Protein AF-A0A060C917-F1 (afdb_monomer)

InterPro domains:
  IPR001173 Glycosyltransferase 2-like [PF00535] (6-69)
  IPR029044 Nucleotide-diphospho-sugar transferases [G3DSA:3.90.550.10] (2-72)
  IPR029044 Nucleotide-diphospho-sugar transferases [SSF53448] (5-69)

Sequence (73 aa):
DEPASVVISSIESLSRLDYPNYEVIVINSNSTDVQNYVQIARYIQSLPSNFRFVHLDKVHGFKAGALNYLNHH

pLDDT: mean 75.3, std 14.85, range [41.19, 91.38]

Structure (mmCIF, N/CA/C/O backbone):
data_AF-A0A060C917-F1
#
_entry.id   AF-A0A060C917-F1
#
loop_
_atom_site.group_PDB
_atom_site.id
_atom_site.type_symbol
_atom_site.label_atom_id
_atom_site.label_alt_id
_atom_site.label_comp_id
_atom_site.label_asym_id
_atom_site.label_entity_id
_atom_site.label_seq_id
_atom_site.pdbx_PDB_ins_code
_atom_site.Cartn_x
_atom_site.Cartn_y
_atom_site.Cartn_z
_atom_site.occupancy
_atom_site.B_iso_or_equiv
_atom_site.auth_seq_id
_atom_site.auth_comp_id
_atom_site.auth_asym_id
_atom_site.auth_atom_id
_atom_site.pdbx_PDB_model_num
ATOM 1 N N . ASP A 1 1 ? 11.249 8.580 -7.603 1.00 60.88 1 ASP A N 1
ATOM 2 C CA . ASP A 1 1 ? 10.380 7.810 -6.699 1.00 60.88 1 ASP A CA 1
ATOM 3 C C . ASP A 1 1 ? 10.100 8.624 -5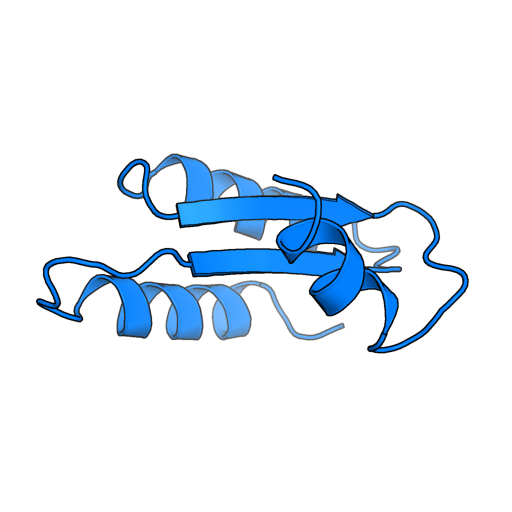.455 1.00 60.88 1 ASP A C 1
ATOM 5 O O . ASP A 1 1 ? 11.023 9.208 -4.896 1.00 60.88 1 ASP A O 1
ATOM 9 N N . GLU A 1 2 ? 8.827 8.754 -5.085 1.00 66.50 2 GLU A N 1
ATOM 10 C CA . GLU A 1 2 ? 8.463 9.345 -3.797 1.00 66.50 2 GLU A CA 1
ATOM 11 C C . GLU A 1 2 ? 8.950 8.422 -2.666 1.00 66.50 2 GLU A C 1
ATOM 13 O O . GLU A 1 2 ? 8.854 7.193 -2.789 1.00 66.50 2 GLU A O 1
ATOM 18 N N . PRO A 1 3 ? 9.491 8.973 -1.567 1.00 82.44 3 PRO A N 1
ATOM 19 C CA . PRO A 1 3 ? 9.954 8.160 -0.452 1.00 82.44 3 PRO A CA 1
ATOM 20 C C . PRO A 1 3 ? 8.777 7.446 0.224 1.00 82.44 3 PRO A C 1
ATOM 22 O O . PRO A 1 3 ? 7.711 8.037 0.423 1.00 82.44 3 PRO A O 1
ATOM 25 N N . ALA A 1 4 ? 8.984 6.193 0.645 1.00 81.88 4 ALA A N 1
ATOM 26 C CA . ALA A 1 4 ? 7.959 5.360 1.277 1.00 81.88 4 ALA A CA 1
ATOM 27 C C . ALA A 1 4 ? 7.269 6.049 2.459 1.00 81.88 4 ALA A C 1
ATOM 29 O O . ALA A 1 4 ? 6.081 5.841 2.674 1.00 81.88 4 ALA A O 1
ATOM 30 N N . SER A 1 5 ? 7.979 6.901 3.203 1.00 84.56 5 SER A N 1
ATOM 31 C CA . SER A 1 5 ? 7.421 7.663 4.325 1.00 84.56 5 SER A CA 1
ATOM 32 C C . SER A 1 5 ? 6.276 8.598 3.921 1.00 84.56 5 SER A C 1
ATOM 34 O O . SER A 1 5 ? 5.297 8.714 4.655 1.00 84.56 5 SER A O 1
ATOM 36 N N . VAL A 1 6 ? 6.364 9.235 2.751 1.00 86.25 6 VAL A N 1
ATOM 37 C CA . VAL A 1 6 ? 5.328 10.1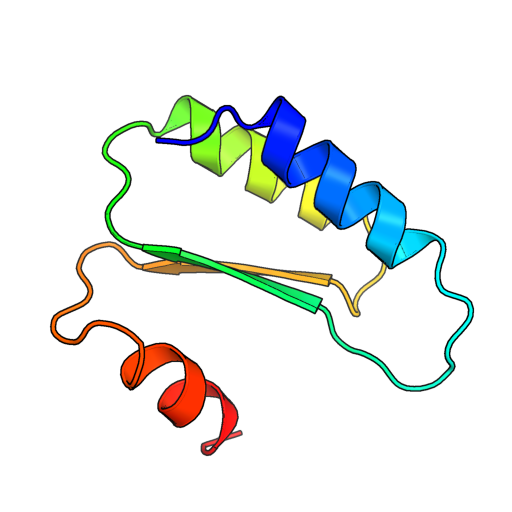50 2.245 1.00 86.25 6 VAL A CA 1
ATOM 38 C C . VAL A 1 6 ? 4.093 9.365 1.804 1.00 86.25 6 VAL A C 1
ATOM 40 O O . VAL A 1 6 ? 2.965 9.727 2.149 1.00 86.25 6 VAL A O 1
ATOM 43 N N . VAL A 1 7 ? 4.305 8.239 1.119 1.00 84.19 7 VAL A N 1
ATOM 44 C CA . VAL A 1 7 ? 3.219 7.343 0.695 1.00 84.19 7 VAL A CA 1
ATOM 45 C C . VAL A 1 7 ? 2.513 6.737 1.912 1.00 84.19 7 VAL A C 1
ATOM 47 O O . VAL A 1 7 ? 1.287 6.756 1.987 1.00 84.19 7 VAL A O 1
ATOM 50 N N . ILE A 1 8 ? 3.272 6.271 2.907 1.00 86.88 8 ILE A N 1
ATOM 51 C CA . ILE A 1 8 ? 2.740 5.706 4.155 1.00 86.88 8 ILE A CA 1
ATOM 52 C C . ILE A 1 8 ? 1.915 6.739 4.928 1.00 86.88 8 ILE A C 1
ATOM 54 O O . ILE A 1 8 ? 0.807 6.418 5.341 1.00 86.88 8 ILE A O 1
ATOM 58 N N . SER A 1 9 ? 2.394 7.979 5.061 1.00 87.19 9 SER A N 1
ATOM 59 C CA . SER A 1 9 ? 1.645 9.061 5.726 1.00 87.19 9 SER A CA 1
ATOM 60 C C . SER A 1 9 ? 0.289 9.338 5.055 1.0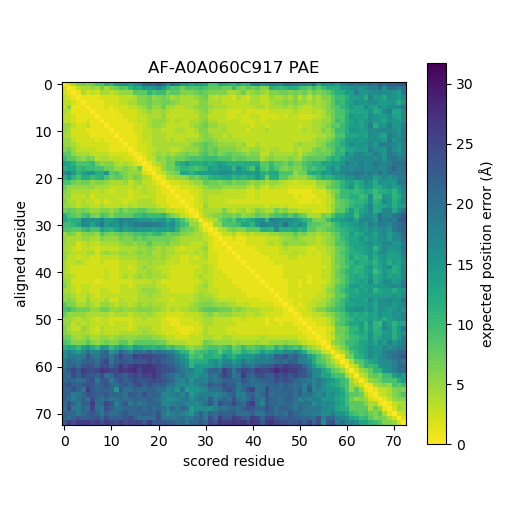0 87.19 9 SER A C 1
ATOM 62 O O . SER A 1 9 ? -0.734 9.553 5.713 1.00 87.19 9 SER A O 1
ATOM 64 N N . SER A 1 10 ? 0.252 9.253 3.723 1.00 86.00 10 SER A N 1
ATOM 65 C CA . SER A 1 10 ? -0.990 9.397 2.959 1.00 86.00 10 SER A CA 1
ATOM 66 C C . SER A 1 10 ? -1.953 8.231 3.217 1.00 86.00 10 SER A C 1
ATOM 68 O O . SER A 1 10 ? -3.143 8.453 3.441 1.00 86.00 10 SER A O 1
ATOM 70 N N . ILE A 1 11 ? -1.445 6.994 3.255 1.00 85.56 11 ILE A N 1
ATOM 71 C CA . ILE A 1 11 ? -2.241 5.796 3.572 1.00 85.56 11 ILE A CA 1
ATOM 72 C C . ILE A 1 11 ? -2.765 5.853 5.015 1.00 85.56 11 ILE A C 1
ATOM 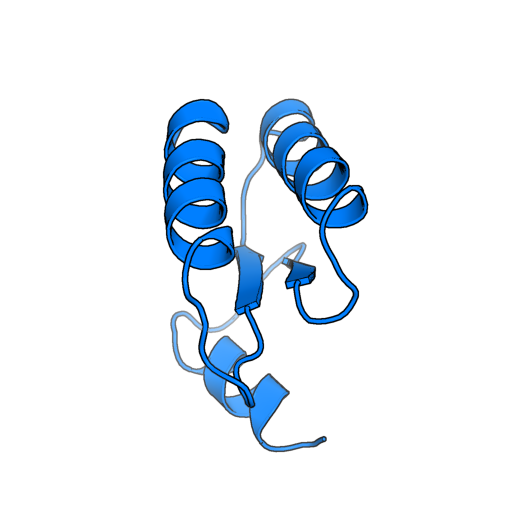74 O O . ILE A 1 11 ? -3.931 5.542 5.247 1.00 85.56 11 ILE A O 1
ATOM 78 N N . GLU A 1 12 ? -1.949 6.302 5.970 1.00 86.50 12 GLU A N 1
ATOM 79 C CA . GLU A 1 12 ? -2.343 6.465 7.375 1.00 86.50 12 GLU A CA 1
ATOM 80 C C . GLU A 1 12 ? -3.494 7.469 7.531 1.00 86.50 12 GLU A C 1
ATOM 82 O O . GLU A 1 12 ? -4.414 7.282 8.331 1.00 86.50 12 GLU A O 1
ATOM 87 N N . SER A 1 13 ? -3.470 8.541 6.741 1.00 85.75 13 SER A N 1
ATOM 88 C CA . SER A 1 13 ? -4.556 9.522 6.723 1.00 85.75 13 SER A CA 1
ATOM 89 C C . SER A 1 13 ? -5.857 8.901 6.202 1.00 85.75 13 SER A C 1
ATOM 91 O O . SER A 1 13 ? -6.925 9.159 6.756 1.00 85.75 13 SER A O 1
ATOM 93 N N . LEU A 1 14 ? -5.768 8.034 5.186 1.00 82.25 14 LEU A N 1
ATOM 94 C CA . LEU A 1 14 ? -6.916 7.302 4.644 1.00 82.25 14 LEU A CA 1
ATOM 95 C C . LEU A 1 14 ? -7.453 6.248 5.618 1.00 82.25 14 LEU A C 1
ATOM 97 O O . LEU A 1 14 ? -8.663 6.088 5.706 1.00 82.25 14 LEU A O 1
ATOM 101 N N . SER A 1 15 ? -6.603 5.572 6.397 1.00 81.00 15 SER A N 1
ATOM 102 C CA . SER A 1 15 ? -7.055 4.572 7.381 1.00 81.00 15 SER A CA 1
ATOM 103 C C . SER A 1 15 ? -7.817 5.166 8.565 1.00 81.00 15 SER A C 1
ATOM 105 O O . SER A 1 15 ? -8.472 4.433 9.300 1.00 81.00 15 SER A O 1
ATOM 107 N N . ARG A 1 16 ? -7.738 6.486 8.766 1.00 83.06 16 ARG A N 1
ATOM 108 C CA . ARG A 1 16 ? -8.496 7.214 9.798 1.00 83.06 16 ARG A CA 1
ATOM 109 C C . ARG A 1 16 ? -9.893 7.630 9.332 1.00 83.06 16 ARG A C 1
ATOM 111 O O . ARG A 1 16 ? -10.647 8.190 10.125 1.00 83.06 16 ARG A O 1
ATOM 118 N N . LEU A 1 17 ? -10.234 7.395 8.065 1.00 78.38 17 LEU A N 1
ATOM 119 C CA . LEU A 1 17 ? -11.558 7.679 7.532 1.00 78.38 17 LEU A CA 1
ATOM 120 C C . LEU A 1 17 ? -12.560 6.638 8.046 1.00 78.38 17 LEU A C 1
ATOM 122 O O . LEU A 1 17 ? -12.452 5.453 7.729 1.00 78.38 17 LEU A O 1
ATOM 126 N N . ASP A 1 18 ? -13.551 7.099 8.809 1.00 69.19 18 ASP A N 1
ATOM 127 C CA . ASP A 1 18 ? -14.693 6.293 9.253 1.00 69.19 18 ASP A CA 1
ATOM 128 C C . ASP A 1 18 ? -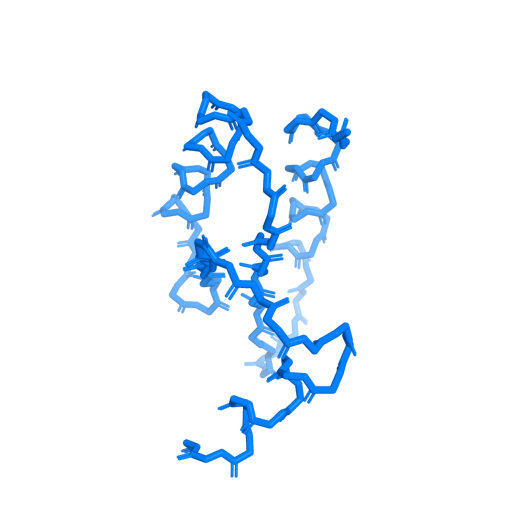15.799 6.330 8.188 1.00 69.19 18 ASP A C 1
ATOM 130 O O . ASP A 1 18 ? -16.800 7.039 8.297 1.00 69.19 18 ASP A O 1
ATOM 134 N N . TYR A 1 19 ? -15.549 5.629 7.081 1.00 77.75 19 TYR A N 1
ATOM 135 C CA . TYR A 1 19 ? -16.526 5.415 6.019 1.00 77.75 19 TYR A CA 1
ATOM 136 C C . TYR A 1 19 ? -16.808 3.915 5.896 1.00 77.75 19 TYR A C 1
ATOM 138 O O . TYR A 1 19 ? -15.873 3.125 5.785 1.00 77.75 19 TYR A O 1
ATOM 146 N N . PRO A 1 20 ? -18.081 3.490 5.863 1.00 66.00 20 PRO A N 1
ATOM 147 C CA . PRO A 1 20 ? -18.415 2.070 5.949 1.00 66.00 20 PRO A CA 1
ATOM 148 C C . PRO A 1 20 ? -18.050 1.265 4.692 1.00 66.00 20 PRO A C 1
ATOM 150 O O . PRO A 1 20 ? -17.906 0.052 4.780 1.00 66.00 20 PRO A O 1
ATOM 153 N N . ASN A 1 21 ? -17.891 1.915 3.531 1.00 77.88 21 ASN A N 1
ATOM 154 C CA . ASN A 1 21 ? -17.760 1.243 2.234 1.00 77.88 21 ASN A CA 1
ATOM 155 C C . ASN A 1 21 ? -16.665 1.877 1.360 1.00 77.88 21 ASN A C 1
ATOM 157 O O . ASN A 1 21 ? -16.963 2.426 0.298 1.00 77.88 21 ASN A O 1
ATOM 161 N N . TYR A 1 22 ? -15.405 1.839 1.795 1.00 81.31 22 TYR A N 1
ATOM 162 C CA . TYR A 1 22 ? -14.281 2.216 0.933 1.00 81.31 22 TYR A CA 1
ATOM 163 C C . TYR A 1 22 ? -13.195 1.143 0.920 1.00 81.31 22 TYR A C 1
ATOM 165 O O . TYR A 1 22 ? -12.901 0.502 1.931 1.00 81.31 22 TYR A O 1
ATOM 173 N N . GLU A 1 23 ? -12.587 0.985 -0.249 1.00 85.06 23 GLU A N 1
ATOM 174 C CA . GLU A 1 23 ? -11.411 0.158 -0.483 1.00 85.06 23 GLU A CA 1
ATOM 175 C C . GLU A 1 23 ? -10.268 1.068 -0.940 1.00 85.06 23 GLU A C 1
ATOM 177 O O . GLU A 1 23 ? -10.466 1.976 -1.751 1.00 85.06 23 GLU A O 1
ATOM 182 N N . VAL A 1 24 ? -9.069 0.837 -0.409 1.00 86.69 24 VAL A N 1
ATOM 183 C CA . VAL A 1 24 ? -7.856 1.567 -0.781 1.00 86.69 24 VAL A CA 1
ATOM 184 C C . VAL A 1 24 ? -6.915 0.604 -1.482 1.00 86.69 24 VAL A C 1
ATOM 186 O O . VAL A 1 24 ? -6.400 -0.334 -0.875 1.00 86.69 24 VAL A O 1
ATOM 189 N N . ILE A 1 25 ? -6.656 0.859 -2.762 1.00 86.19 25 ILE A N 1
ATOM 190 C CA . ILE A 1 25 ? -5.736 0.057 -3.568 1.00 86.19 25 ILE A CA 1
ATOM 191 C C . ILE A 1 25 ? -4.531 0.915 -3.924 1.00 86.19 25 ILE A C 1
ATOM 193 O O . ILE A 1 25 ? -4.638 1.911 -4.639 1.00 86.19 25 ILE A O 1
ATOM 197 N N . VAL A 1 26 ? -3.367 0.511 -3.430 1.00 85.25 26 VAL A N 1
ATOM 198 C CA . VAL A 1 26 ? -2.092 1.174 -3.693 1.00 85.25 26 VAL A CA 1
ATOM 199 C C . VAL A 1 26 ? -1.397 0.437 -4.826 1.00 85.25 26 VAL A C 1
ATOM 201 O O . VAL A 1 26 ? -0.972 -0.707 -4.663 1.00 85.25 26 VAL A O 1
ATOM 204 N N . ILE A 1 27 ? -1.295 1.094 -5.980 1.00 84.56 27 ILE A N 1
ATOM 205 C CA . ILE A 1 27 ? -0.661 0.541 -7.178 1.00 84.56 27 ILE A CA 1
ATOM 206 C C . ILE A 1 27 ? 0.718 1.178 -7.340 1.00 84.56 27 ILE A C 1
ATOM 208 O O . ILE A 1 27 ? 0.823 2.373 -7.608 1.00 84.56 27 ILE A O 1
ATOM 212 N N . ASN A 1 28 ? 1.772 0.374 -7.216 1.00 81.19 28 ASN A N 1
ATOM 213 C CA . ASN A 1 28 ? 3.135 0.782 -7.540 1.00 81.19 28 ASN A CA 1
ATOM 214 C C . ASN A 1 28 ? 3.487 0.286 -8.950 1.00 81.19 28 ASN A C 1
ATOM 216 O O . ASN A 1 28 ? 3.513 -0.918 -9.200 1.00 81.19 28 ASN A O 1
ATOM 220 N N . SER A 1 29 ? 3.753 1.207 -9.877 1.00 73.69 29 SER A N 1
ATOM 221 C CA . SER A 1 29 ? 4.151 0.894 -11.254 1.00 73.69 29 SER A CA 1
ATOM 222 C C . SER A 1 29 ? 5.548 1.433 -11.549 1.00 73.69 29 SER A C 1
ATOM 224 O O . SER A 1 29 ? 5.775 2.629 -11.381 1.00 73.69 29 SER A O 1
ATOM 226 N N . ASN A 1 30 ? 6.435 0.584 -12.076 1.00 62.31 30 ASN A N 1
ATOM 227 C CA . ASN A 1 30 ? 7.755 0.959 -12.610 1.00 62.31 30 ASN A CA 1
ATOM 228 C C . ASN A 1 30 ? 8.772 1.558 -11.603 1.00 62.31 30 ASN A C 1
ATOM 230 O O . ASN A 1 30 ? 9.624 2.342 -12.015 1.00 62.31 30 ASN A O 1
ATOM 234 N N . SER A 1 31 ? 8.745 1.172 -10.321 1.00 64.75 31 SER A N 1
ATOM 235 C CA . SER A 1 31 ? 9.822 1.532 -9.375 1.00 64.75 31 SER A CA 1
ATOM 236 C C . SER A 1 31 ? 10.978 0.529 -9.446 1.00 64.75 31 SER A C 1
ATOM 238 O O . SER A 1 31 ? 10.769 -0.666 -9.235 1.00 64.75 31 SER A O 1
ATOM 240 N N . THR A 1 32 ? 12.204 1.004 -9.684 1.00 70.00 32 THR A N 1
ATOM 241 C CA . THR A 1 32 ? 13.435 0.189 -9.585 1.00 70.00 32 THR A CA 1
ATOM 242 C C . THR A 1 32 ? 13.912 0.001 -8.141 1.00 70.00 32 THR A C 1
ATOM 244 O O . THR A 1 32 ? 14.763 -0.848 -7.883 1.00 70.00 32 THR A O 1
ATOM 247 N N . ASP A 1 33 ? 13.368 0.773 -7.195 1.00 80.12 33 ASP A N 1
ATOM 248 C CA . ASP A 1 33 ? 13.705 0.681 -5.774 1.00 80.12 33 ASP A CA 1
ATOM 249 C C . ASP A 1 33 ? 12.830 -0.347 -5.038 1.00 80.12 33 ASP A C 1
ATOM 251 O O . ASP A 1 33 ? 11.723 -0.059 -4.568 1.00 80.12 33 ASP A O 1
ATOM 255 N N . VAL A 1 34 ? 13.367 -1.565 -4.934 1.00 82.44 34 VAL A N 1
ATOM 256 C CA . VAL A 1 34 ? 12.740 -2.702 -4.247 1.00 82.44 34 VAL A CA 1
ATOM 257 C C . VAL A 1 34 ? 12.517 -2.443 -2.765 1.00 82.44 34 VAL A C 1
ATOM 259 O O . VAL A 1 34 ? 11.476 -2.817 -2.226 1.00 82.44 34 VAL A O 1
ATOM 262 N N . GLN A 1 35 ? 13.463 -1.792 -2.090 1.00 85.56 35 GLN A N 1
ATOM 263 C CA . GLN A 1 35 ? 13.345 -1.567 -0.649 1.00 85.56 35 GLN A CA 1
ATOM 264 C C . GLN A 1 35 ? 12.200 -0.601 -0.346 1.00 85.56 35 GLN A C 1
ATOM 266 O O . GLN A 1 35 ? 11.430 -0.831 0.591 1.00 85.56 35 GLN A O 1
ATOM 271 N N . ASN A 1 36 ? 12.031 0.416 -1.195 1.00 85.19 36 ASN A N 1
ATOM 272 C CA . ASN A 1 36 ? 10.972 1.405 -1.058 1.00 85.19 36 ASN A CA 1
ATOM 273 C C . ASN A 1 36 ? 9.572 0.772 -1.153 1.00 85.19 36 ASN A C 1
ATOM 275 O O . ASN A 1 36 ? 8.762 0.920 -0.235 1.00 85.19 36 ASN A O 1
ATOM 279 N N . TYR A 1 37 ? 9.282 0.002 -2.210 1.00 83.69 37 TYR A N 1
ATOM 280 C CA . TYR A 1 37 ? 7.944 -0.583 -2.365 1.00 83.69 37 TYR A CA 1
ATOM 281 C C . TYR A 1 37 ? 7.680 -1.760 -1.414 1.00 83.69 37 TYR A C 1
ATOM 283 O O . TYR A 1 37 ? 6.536 -1.966 -1.007 1.00 83.69 37 TYR A O 1
ATOM 291 N N . VAL A 1 38 ? 8.712 -2.502 -0.990 1.00 86.88 38 VAL A N 1
ATOM 292 C CA . VAL A 1 38 ? 8.570 -3.551 0.036 1.00 86.88 38 VAL A CA 1
ATOM 293 C C . VAL A 1 38 ? 8.171 -2.949 1.385 1.00 86.88 38 VAL A C 1
ATOM 295 O O . VAL A 1 38 ? 7.352 -3.536 2.096 1.00 86.88 38 VAL A O 1
ATOM 298 N N . GLN A 1 39 ? 8.698 -1.775 1.745 1.00 89.50 39 GLN A N 1
ATOM 299 C CA . GLN A 1 39 ? 8.298 -1.079 2.971 1.00 89.50 39 GLN A CA 1
ATOM 300 C C . GLN A 1 39 ? 6.817 -0.671 2.930 1.00 89.50 39 GLN A C 1
ATOM 302 O O . GLN A 1 39 ? 6.092 -0.893 3.901 1.00 89.50 39 GLN A O 1
ATOM 307 N N . ILE A 1 40 ? 6.355 -0.145 1.793 1.00 87.50 40 ILE A N 1
ATOM 308 C CA . ILE A 1 40 ? 4.947 0.225 1.583 1.00 87.50 40 ILE A CA 1
ATOM 309 C C . ILE A 1 40 ? 4.046 -1.020 1.663 1.00 87.50 40 ILE A C 1
ATOM 311 O O . ILE A 1 40 ? 3.044 -1.016 2.378 1.00 87.50 40 ILE A O 1
ATOM 315 N N . ALA A 1 41 ? 4.433 -2.118 1.007 1.00 88.44 41 ALA A N 1
ATOM 316 C CA . ALA A 1 41 ? 3.686 -3.376 1.027 1.00 88.44 41 ALA A CA 1
ATOM 317 C C . ALA A 1 41 ? 3.566 -3.977 2.437 1.00 88.44 41 ALA A C 1
ATOM 319 O O . ALA A 1 41 ? 2.520 -4.519 2.797 1.00 88.44 41 ALA A O 1
ATOM 320 N N . ARG A 1 42 ? 4.629 -3.899 3.249 1.00 91.38 42 ARG A N 1
ATOM 321 C CA . ARG A 1 42 ? 4.609 -4.354 4.650 1.00 91.38 42 ARG A CA 1
ATOM 322 C C . ARG A 1 42 ? 3.661 -3.525 5.504 1.00 91.38 42 ARG A C 1
ATOM 324 O O . ARG A 1 42 ? 2.936 -4.093 6.313 1.00 91.38 42 ARG A O 1
ATOM 331 N N . TYR A 1 43 ? 3.647 -2.209 5.308 1.00 90.38 43 TYR A N 1
ATOM 332 C CA . TYR A 1 43 ? 2.724 -1.333 6.019 1.00 90.38 43 TYR A CA 1
ATOM 333 C C . TYR A 1 43 ? 1.266 -1.660 5.671 1.00 90.38 43 TYR A C 1
ATOM 335 O O . TYR A 1 43 ? 0.456 -1.863 6.570 1.00 90.38 43 TYR A O 1
ATOM 343 N N . ILE A 1 44 ? 0.943 -1.832 4.386 1.00 90.38 44 ILE A N 1
ATOM 344 C CA . ILE A 1 44 ? -0.418 -2.182 3.945 1.00 90.38 44 ILE A CA 1
ATOM 345 C C . ILE A 1 44 ? -0.875 -3.539 4.496 1.00 90.38 44 ILE A C 1
ATOM 347 O O . ILE A 1 44 ? -2.025 -3.670 4.892 1.00 90.38 44 ILE A O 1
ATOM 351 N N . GLN A 1 45 ? 0.021 -4.525 4.610 1.00 88.00 45 GLN A N 1
ATOM 352 C CA . GLN A 1 45 ? -0.293 -5.816 5.244 1.00 88.00 45 GLN A CA 1
ATOM 353 C C . GLN A 1 45 ? -0.659 -5.708 6.732 1.00 88.00 45 GLN A C 1
ATOM 355 O O . GLN A 1 45 ? -1.289 -6.620 7.260 1.00 88.00 45 GLN A O 1
ATOM 360 N N . SER A 1 46 ? -0.267 -4.627 7.414 1.00 89.88 46 SER A N 1
ATOM 361 C CA . SER A 1 46 ? -0.677 -4.371 8.803 1.00 89.88 46 SER A CA 1
ATOM 362 C C . SER A 1 46 ? -2.039 -3.679 8.935 1.00 89.88 46 SER A C 1
ATOM 364 O O . SER A 1 46 ? -2.544 -3.550 10.049 1.00 89.88 46 SER A O 1
ATOM 366 N N . LEU A 1 47 ? -2.631 -3.231 7.824 1.00 87.94 47 LEU A N 1
ATOM 367 C CA . LEU A 1 47 ? -3.919 -2.540 7.796 1.00 87.94 47 LEU A CA 1
ATOM 368 C C . LEU A 1 47 ? -5.090 -3.525 7.619 1.00 87.94 47 LEU A C 1
ATOM 370 O O . LEU A 1 47 ? -4.877 -4.694 7.286 1.00 87.94 47 LEU A O 1
ATOM 374 N N . PRO A 1 48 ? -6.343 -3.082 7.849 1.00 85.12 48 PRO A N 1
ATOM 375 C CA . PRO A 1 48 ? -7.513 -3.929 7.653 1.00 85.12 48 PRO A CA 1
ATOM 376 C C . PRO A 1 48 ? -7.665 -4.378 6.191 1.00 85.12 48 PRO A C 1
ATOM 378 O O . PRO A 1 48 ? -7.107 -3.787 5.269 1.00 85.12 48 PRO A O 1
ATOM 381 N N . SER A 1 49 ? -8.465 -5.422 5.962 1.00 85.56 49 SER A N 1
ATOM 382 C CA . SER A 1 49 ? -8.582 -6.120 4.668 1.00 85.56 49 SER A CA 1
ATOM 383 C C . SER A 1 49 ? -9.080 -5.271 3.488 1.00 85.56 49 SER A C 1
ATOM 385 O O . SER A 1 49 ? -9.056 -5.739 2.347 1.00 85.56 49 SER A O 1
ATOM 387 N N . ASN A 1 50 ? -9.559 -4.052 3.745 1.00 87.38 50 ASN A N 1
ATOM 388 C CA . ASN A 1 50 ? -9.938 -3.073 2.727 1.00 87.38 50 ASN A CA 1
ATOM 389 C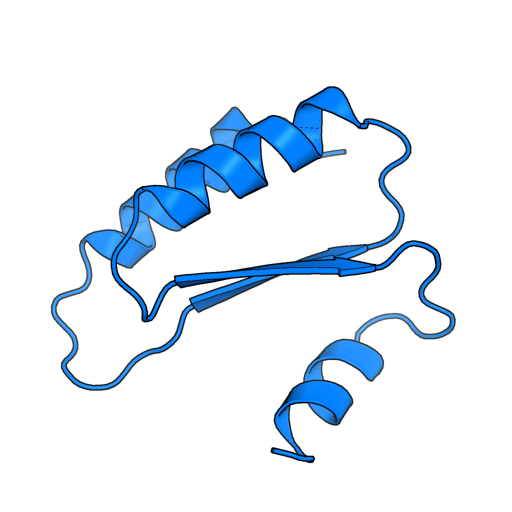 C . ASN A 1 50 ? -8.741 -2.276 2.170 1.00 87.38 50 ASN A C 1
ATOM 391 O O . ASN A 1 50 ? -8.930 -1.469 1.265 1.00 87.38 50 ASN A O 1
ATOM 395 N N . PHE A 1 51 ? -7.522 -2.504 2.668 1.00 90.62 51 PHE A N 1
ATOM 396 C CA . PHE A 1 51 ? -6.286 -1.970 2.099 1.00 90.62 51 PHE A CA 1
ATOM 397 C C . PHE A 1 51 ? -5.557 -3.057 1.309 1.00 90.62 51 PHE A C 1
ATOM 399 O O . PHE A 1 51 ? -5.263 -4.136 1.824 1.00 90.62 51 PHE A O 1
ATOM 406 N N . ARG A 1 52 ? -5.241 -2.774 0.044 1.00 88.62 52 ARG A N 1
ATOM 407 C CA . ARG A 1 52 ? -4.573 -3.720 -0.857 1.00 88.62 52 ARG A CA 1
ATOM 408 C C . ARG A 1 52 ? -3.391 -3.072 -1.556 1.00 88.62 52 ARG A C 1
ATOM 410 O O . ARG A 1 52 ? -3.435 -1.903 -1.927 1.00 88.62 52 ARG A O 1
ATOM 417 N N . PHE A 1 53 ? -2.334 -3.852 -1.753 1.00 88.88 53 PHE A N 1
ATOM 418 C CA . PHE A 1 53 ? -1.134 -3.428 -2.466 1.00 88.88 53 PHE A CA 1
ATOM 419 C C . PHE A 1 53 ? -0.971 -4.239 -3.749 1.00 88.88 53 PHE A C 1
ATOM 421 O O . PHE A 1 53 ? -1.032 -5.468 -3.718 1.00 88.88 53 PHE A O 1
ATOM 428 N N . VAL A 1 54 ? -0.732 -3.552 -4.864 1.00 86.81 54 VAL A N 1
ATOM 429 C CA . VAL A 1 54 ? -0.470 -4.162 -6.170 1.00 86.81 54 VAL A CA 1
ATOM 430 C C . VAL A 1 54 ? 0.827 -3.585 -6.722 1.00 86.81 54 VAL A C 1
ATOM 432 O O . VAL A 1 54 ? 0.944 -2.380 -6.942 1.00 86.81 54 VAL A O 1
ATOM 435 N N . HIS A 1 55 ? 1.802 -4.454 -6.971 1.00 82.62 55 HIS A N 1
ATOM 436 C CA . HIS A 1 55 ? 3.041 -4.094 -7.656 1.00 82.62 55 HIS A CA 1
ATOM 437 C C . HIS A 1 55 ? 2.980 -4.560 -9.108 1.00 82.62 55 HIS A C 1
ATOM 439 O O . HIS A 1 55 ? 2.690 -5.726 -9.373 1.00 82.62 55 HIS A O 1
ATOM 445 N N . LEU A 1 56 ? 3.241 -3.654 -10.049 1.00 78.94 56 LEU A N 1
ATOM 446 C CA . LEU A 1 56 ? 3.226 -3.939 -11.481 1.00 78.94 56 LEU A CA 1
ATOM 447 C C . LEU A 1 56 ? 4.640 -3.787 -12.060 1.00 78.94 56 LEU A C 1
ATOM 449 O O . LEU A 1 56 ? 5.149 -2.672 -12.197 1.00 78.94 56 LEU A O 1
ATOM 453 N N . ASP A 1 57 ? 5.245 -4.911 -12.454 1.00 62.88 57 ASP A N 1
ATOM 454 C CA . ASP A 1 57 ? 6.654 -5.001 -12.884 1.00 62.88 57 ASP A CA 1
ATOM 455 C C . ASP A 1 57 ? 6.949 -4.544 -14.326 1.00 62.88 57 ASP A C 1
ATOM 457 O O . ASP A 1 57 ? 8.074 -4.677 -14.800 1.00 62.88 57 ASP A O 1
ATOM 461 N N . LYS A 1 58 ? 5.962 -3.986 -15.034 1.00 57.00 58 LYS A N 1
ATOM 462 C CA . LYS A 1 58 ? 6.100 -3.213 -16.285 1.00 57.00 58 LYS A CA 1
ATOM 463 C C . LYS A 1 58 ? 4.700 -2.855 -16.761 1.00 57.00 58 LYS A C 1
ATOM 465 O O . LYS A 1 58 ? 3.986 -3.705 -17.290 1.00 57.00 58 LYS A O 1
ATOM 470 N N . VAL A 1 59 ? 4.290 -1.602 -16.592 1.00 52.94 59 VAL A N 1
ATOM 471 C CA . VAL A 1 59 ? 2.990 -1.145 -17.108 1.00 52.94 59 VAL A CA 1
ATOM 472 C C . VAL A 1 59 ? 3.188 -0.530 -18.490 1.00 52.94 59 VAL A C 1
ATOM 474 O O . VAL A 1 59 ? 3.621 0.615 -18.610 1.00 52.94 59 VAL A O 1
ATOM 477 N N . HIS A 1 60 ? 2.849 -1.271 -19.547 1.00 45.56 60 HIS A N 1
ATOM 478 C CA . HIS A 1 60 ? 2.536 -0.667 -20.845 1.00 45.56 60 HIS A CA 1
ATOM 479 C C . HIS A 1 60 ? 1.150 -0.016 -20.732 1.00 45.56 60 HIS A C 1
ATOM 481 O O . HIS A 1 60 ? 0.135 -0.685 -20.895 1.00 45.56 60 HIS A O 1
ATOM 487 N N . GLY A 1 61 ? 1.096 1.279 -20.407 1.00 47.06 61 GLY A N 1
ATOM 488 C CA . GLY A 1 61 ? -0.161 2.040 -20.397 1.00 47.06 61 GLY A CA 1
ATOM 489 C C . GLY A 1 61 ? -0.382 2.843 -19.121 1.00 47.06 61 GLY A C 1
ATOM 490 O O . GLY A 1 61 ? -1.027 2.398 -18.174 1.00 47.06 61 GLY A O 1
ATOM 491 N N . PHE A 1 62 ? 0.140 4.064 -19.122 1.00 46.56 62 PHE A N 1
ATOM 492 C CA . PHE A 1 62 ? -0.060 5.078 -18.092 1.00 46.56 62 PHE A CA 1
ATOM 493 C C . PHE A 1 62 ? -1.562 5.348 -17.856 1.00 46.56 62 PHE A C 1
ATOM 495 O O . PHE A 1 62 ? -2.314 5.526 -18.813 1.00 46.56 62 PHE A O 1
ATOM 502 N N . LYS A 1 63 ? -1.984 5.407 -16.584 1.00 50.09 63 LYS A N 1
ATOM 503 C CA . LYS A 1 63 ? -3.314 5.813 -16.061 1.00 50.09 63 LYS A CA 1
ATOM 504 C C . LYS A 1 63 ? -4.563 5.019 -16.501 1.00 50.09 63 LYS A C 1
ATOM 506 O O . LYS A 1 63 ? -5.456 4.854 -15.678 1.00 50.09 63 LYS A O 1
ATOM 511 N N . ALA A 1 64 ? -4.636 4.476 -17.715 1.00 50.78 64 ALA A N 1
ATOM 512 C CA . ALA A 1 64 ? -5.792 3.699 -18.188 1.00 50.78 64 ALA A CA 1
ATOM 513 C C . ALA A 1 64 ? -5.796 2.235 -17.696 1.00 50.78 64 ALA A C 1
ATOM 515 O O . ALA A 1 64 ? -6.856 1.623 -17.586 1.00 50.78 64 ALA A O 1
ATOM 516 N N . GLY A 1 65 ? -4.629 1.673 -17.354 1.00 49.78 65 GLY A N 1
ATOM 517 C CA . GLY A 1 65 ? -4.521 0.286 -16.880 1.00 49.78 65 GLY A CA 1
ATOM 518 C C . GLY A 1 65 ? -5.113 0.053 -15.484 1.00 49.78 65 GLY A C 1
ATOM 519 O O . GLY A 1 65 ? -5.777 -0.955 -15.263 1.00 49.78 65 GLY A O 1
ATOM 520 N N . ALA A 1 66 ? -4.935 1.007 -14.562 1.00 52.31 66 ALA A N 1
ATOM 521 C CA . ALA A 1 66 ? -5.458 0.912 -13.196 1.00 52.31 66 ALA A CA 1
ATOM 522 C C . ALA A 1 66 ? -6.996 0.924 -13.155 1.00 52.31 66 ALA A C 1
ATOM 524 O O . ALA A 1 66 ? -7.596 0.172 -12.392 1.00 52.31 66 ALA A O 1
ATOM 525 N N . LEU A 1 67 ? -7.633 1.726 -14.020 1.00 51.56 67 LEU A N 1
ATOM 526 C CA . LEU A 1 67 ? -9.093 1.764 -14.131 1.00 51.56 67 LEU A CA 1
ATOM 527 C C . LEU A 1 67 ? -9.655 0.475 -14.758 1.00 51.56 67 LEU A C 1
ATOM 529 O O . LEU A 1 67 ? -10.688 -0.021 -14.324 1.00 51.56 67 LEU A O 1
ATOM 533 N N . ASN A 1 68 ? -8.959 -0.099 -15.746 1.00 54.50 68 ASN A N 1
ATOM 534 C CA . ASN A 1 68 ? -9.396 -1.331 -16.410 1.00 54.50 68 ASN A CA 1
ATOM 535 C C . ASN A 1 68 ? -9.271 -2.585 -15.532 1.00 54.50 68 ASN A C 1
ATOM 537 O O . ASN A 1 68 ? -10.064 -3.510 -15.711 1.00 54.50 68 ASN A O 1
ATOM 541 N N . TYR A 1 69 ? -8.320 -2.623 -14.591 1.00 57.91 69 TYR A N 1
ATOM 542 C CA . TYR A 1 69 ? -8.204 -3.722 -13.623 1.00 57.91 69 TYR A CA 1
ATOM 543 C C . TYR A 1 69 ? -9.382 -3.740 -12.636 1.00 57.91 69 TYR A C 1
ATOM 545 O O . TYR A 1 69 ? -9.894 -4.805 -12.311 1.00 57.91 69 TYR A O 1
ATOM 553 N N . LEU A 1 70 ? -9.860 -2.562 -12.219 1.00 54.31 70 LEU A N 1
ATOM 554 C CA . LEU A 1 70 ? -11.008 -2.430 -11.314 1.00 54.31 70 LEU A CA 1
ATOM 555 C C . LEU A 1 70 ? -12.359 -2.728 -11.973 1.00 54.31 70 LEU A C 1
ATOM 557 O O . LEU A 1 70 ? -13.328 -2.963 -11.269 1.00 54.31 70 LEU A O 1
ATOM 561 N N . ASN A 1 71 ? -12.432 -2.718 -13.306 1.00 49.62 71 ASN A N 1
ATOM 562 C CA . ASN A 1 71 ? -13.683 -2.907 -14.046 1.00 49.62 71 ASN A CA 1
ATOM 563 C C . ASN A 1 71 ? -13.921 -4.364 -14.500 1.00 49.62 71 ASN A C 1
ATOM 565 O O . ASN A 1 71 ? -14.884 -4.627 -15.214 1.00 49.62 71 ASN A O 1
ATOM 569 N N . HIS A 1 72 ? -13.027 -5.298 -14.148 1.00 50.25 72 HIS A N 1
ATOM 570 C CA . HIS A 1 72 ? -13.118 -6.723 -14.514 1.00 50.25 72 HIS A CA 1
ATOM 571 C C . HIS A 1 72 ? -13.298 -7.669 -13.309 1.00 50.25 72 HIS A C 1
ATOM 573 O O . HIS A 1 72 ? -13.237 -8.886 -13.486 1.00 50.25 72 HIS A O 1
ATOM 579 N N . HIS A 1 73 ? -13.539 -7.132 -12.110 1.00 41.19 73 HIS A N 1
ATOM 580 C CA . HIS A 1 73 ? -13.851 -7.873 -10.883 1.00 41.19 73 HIS A CA 1
ATOM 581 C C . HIS A 1 73 ? -15.097 -7.296 -10.214 1.00 41.19 73 HIS A C 1
ATOM 583 O O . HIS A 1 73 ? -15.778 -8.083 -9.519 1.00 41.19 73 HIS A O 1
#

Nearest PDB structures (foldseek):
  6vga-assembly1_A  TM=6.905E-01  e=4.230E+00  synthetic construct
  9iz2-assembly1_B  TM=5.071E-01  e=1.852E+00  Drosophila melanogaster
  5kap-assembly2_B-3  TM=4.431E-01  e=9.965E-01  Trypanosom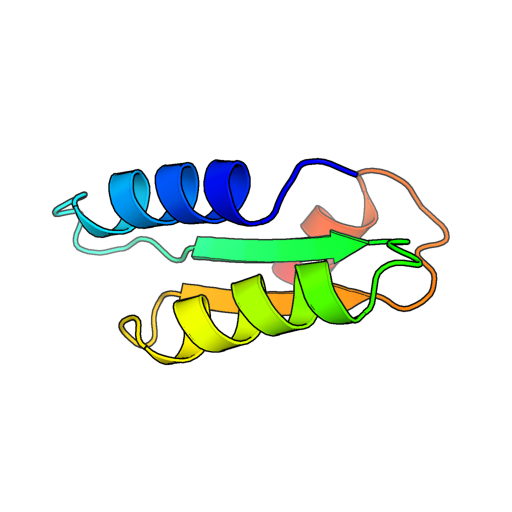a brucei brucei
  7ysj-assembly1_D  TM=4.817E-01  e=1.984E+00  Rattus norvegicus
  3zn8-assembly1_A  TM=5.624E-01  e=4.855E+00  Escherichia coli

Solvent-accessible surface area (backbone atoms only — not compar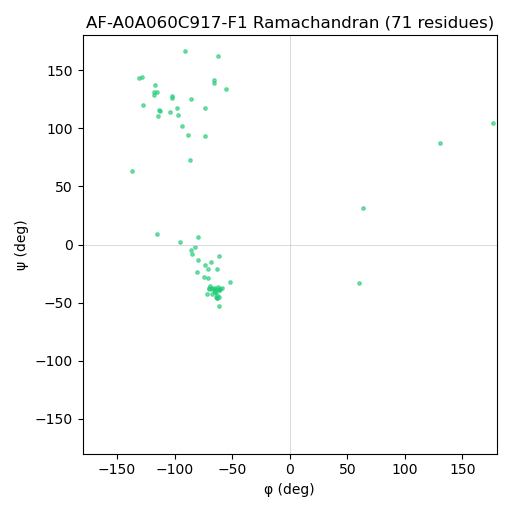able to full-atom values): 4728 Å² total; per-residue (Å²): 131,83,58,42,69,61,57,47,54,54,50,55,58,56,72,68,58,94,62,99,85,69,73,46,77,48,75,50,66,70,73,89,55,60,70,46,55,51,52,44,45,55,54,41,71,74,48,64,91,50,42,44,75,45,81,39,98,69,69,93,52,83,80,61,51,69,57,54,60,68,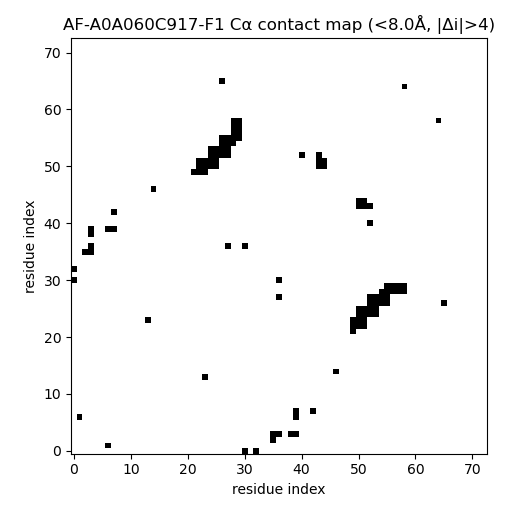72,76,116

Foldseek 3Di:
DPALVVVLVVVVVVLPDPDPDAAAEAEAADDPDPVRLVSNQVSQVVGPPSYYYHYDDHDPDPPPVVVVVVVPD

Radius of gyration: 12.78 Å; Cα contacts (8 Å, |Δi|>4): 55; chains: 1; bounding box: 32×18×31 Å

Mean predicted aligned error: 9.06 Å

Secondary structure (DSSP, 8-state):
---HHHHHHHHHHHHT---TT--EEEEEES---HHHHHHHHHHHHTS-TTEEEEEES--SSTTHHHHHHHT--

Organism: NCBI:txid281697